Protein AF-A0A7C4SKT0-F1 (afdb_monomer_lite)

Radius of gyration: 18.5 Å; chains: 1; bounding box: 45×24×51 Å

Secondary structure (DSSP, 8-state):
-TT---HHHHHHHHTTPPP-TTTS--SSSGGG--TTS-HHHHHHHHHHHHHHHHHHHHHHHHHHH---

Foldseek 3Di:
DVPDDPPVNVVCVVVVHDDCQVVDDPDPQRLLDDPPDDSVVSVVVVVVVVVCVVVVVVVVCCVVVPPD

pLDDT: mean 88.0, std 10.05, range [48.56, 97.81]

Sequence (68 aa):
MVGYHEPLDVVAEALNLPDLTELINWTPLLDYTIPGLPAEAGYAVAGLVGILIILGIGFLLSKIVGRT

Structure (mmCIF, N/CA/C/O backbone):
data_AF-A0A7C4SKT0-F1
#
_entry.id   AF-A0A7C4SKT0-F1
#
loop_
_atom_site.group_PDB
_atom_site.id
_atom_site.type_symbol
_atom_site.label_atom_id
_atom_site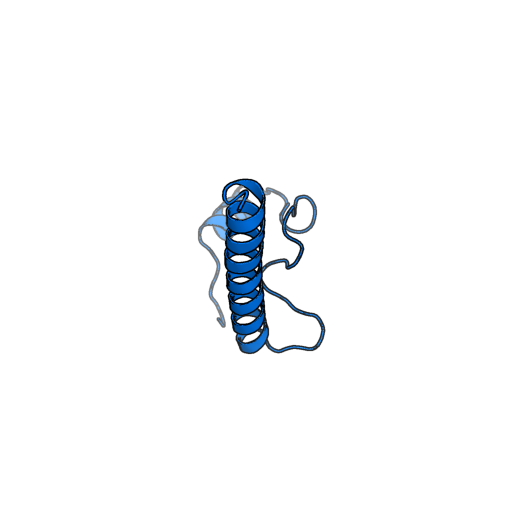.label_alt_id
_atom_site.label_comp_id
_atom_site.label_asym_id
_atom_site.label_entity_id
_atom_site.label_seq_id
_atom_site.pdbx_PDB_ins_code
_atom_site.Cartn_x
_atom_site.Cartn_y
_atom_site.Cartn_z
_atom_site.occupancy
_atom_site.B_iso_or_equiv
_atom_site.auth_seq_id
_atom_site.auth_comp_id
_atom_site.auth_asym_id
_atom_site.auth_atom_id
_atom_site.pdbx_PDB_model_num
ATOM 1 N N . MET A 1 1 ? 4.028 3.854 -17.516 1.00 56.94 1 MET A N 1
ATOM 2 C CA . MET A 1 1 ? 3.894 4.847 -18.609 1.00 56.94 1 MET A CA 1
ATOM 3 C C . MET A 1 1 ? 5.013 4.599 -19.607 1.00 56.94 1 MET A C 1
ATOM 5 O O . MET A 1 1 ? 6.146 4.450 -19.174 1.00 56.94 1 MET A O 1
ATOM 9 N N . VAL A 1 2 ? 4.724 4.479 -20.905 1.00 57.25 2 VAL A N 1
ATOM 10 C CA . VAL A 1 2 ? 5.771 4.184 -21.902 1.00 57.25 2 VAL A CA 1
ATOM 11 C C . VAL A 1 2 ? 6.737 5.370 -21.975 1.00 57.25 2 VAL A C 1
ATOM 13 O O . VAL A 1 2 ? 6.325 6.466 -22.344 1.00 57.25 2 VAL A O 1
ATOM 16 N N . GLY A 1 3 ? 7.998 5.155 -21.588 1.00 70.88 3 GLY A N 1
ATOM 17 C CA . GLY A 1 3 ? 9.059 6.167 -21.637 1.00 70.88 3 GLY A CA 1
ATOM 18 C C . GLY A 1 3 ? 9.168 7.090 -20.418 1.00 70.88 3 GLY A C 1
ATOM 19 O O . GLY A 1 3 ? 9.957 8.029 -20.464 1.00 70.88 3 GLY A O 1
ATOM 20 N N . TYR A 1 4 ? 8.410 6.851 -19.339 1.00 79.38 4 TYR A N 1
ATOM 21 C CA . TYR A 1 4 ? 8.681 7.529 -18.068 1.00 79.38 4 TYR A CA 1
ATOM 22 C C . TYR A 1 4 ? 9.911 6.897 -17.422 1.00 79.38 4 TYR A C 1
ATOM 24 O O . TYR A 1 4 ? 9.932 5.691 -17.194 1.00 79.38 4 TYR A O 1
ATOM 32 N N . HIS A 1 5 ? 10.911 7.725 -17.156 1.00 83.00 5 HIS A N 1
ATOM 33 C CA . HIS A 1 5 ? 12.097 7.367 -16.399 1.00 83.00 5 HIS A CA 1
ATOM 34 C C . HIS A 1 5 ? 12.086 8.268 -15.165 1.00 83.00 5 HIS A C 1
ATOM 36 O O . HIS A 1 5 ? 12.057 9.496 -15.307 1.00 83.00 5 HIS A O 1
ATOM 42 N N . GLU A 1 6 ? 12.001 7.681 -13.974 1.00 86.25 6 GLU A N 1
ATOM 43 C CA . GLU A 1 6 ? 11.888 8.466 -12.751 1.00 86.25 6 GLU A CA 1
ATOM 44 C C . GLU A 1 6 ? 13.170 9.290 -12.542 1.00 86.25 6 GLU A C 1
ATOM 46 O O . GLU A 1 6 ? 14.268 8.755 -12.697 1.00 86.25 6 GLU A O 1
ATOM 51 N N . PRO A 1 7 ? 13.087 10.592 -12.197 1.00 90.88 7 PRO A N 1
ATOM 52 C CA . PRO A 1 7 ? 14.282 11.419 -12.025 1.00 90.88 7 PRO A CA 1
ATOM 53 C C . PRO A 1 7 ? 15.286 10.855 -11.013 1.00 90.88 7 PRO A C 1
ATOM 55 O O . PRO A 1 7 ? 16.486 11.072 -11.162 1.00 90.88 7 PRO A O 1
ATOM 58 N N . LEU A 1 8 ? 14.803 10.147 -9.988 1.00 89.31 8 LEU A N 1
ATOM 59 C CA . LEU A 1 8 ? 15.655 9.507 -8.990 1.00 89.31 8 LEU A CA 1
ATOM 60 C C . LEU A 1 8 ? 16.369 8.272 -9.546 1.00 89.31 8 LEU A C 1
ATOM 62 O O . LEU A 1 8 ? 17.561 8.129 -9.285 1.00 89.31 8 LEU A O 1
ATOM 66 N N . ASP A 1 9 ? 15.701 7.463 -10.371 1.00 88.88 9 ASP A N 1
ATOM 67 C CA . ASP A 1 9 ? 16.319 6.317 -11.050 1.00 88.88 9 ASP A CA 1
ATOM 68 C C . ASP A 1 9 ? 17.449 6.771 -11.979 1.00 88.88 9 ASP A C 1
ATOM 70 O O . ASP A 1 9 ? 18.541 6.210 -11.940 1.00 88.88 9 ASP A O 1
ATOM 74 N N . VAL A 1 10 ? 17.242 7.863 -12.728 1.00 91.81 10 VAL A N 1
ATOM 75 C CA . VAL A 1 10 ? 18.279 8.444 -13.604 1.00 91.81 10 VAL A CA 1
ATOM 76 C C . VAL A 1 10 ? 19.527 8.832 -12.805 1.00 91.81 10 VAL A C 1
ATOM 78 O O . VAL A 1 10 ? 20.658 8.602 -13.238 1.00 91.81 10 VAL A O 1
ATOM 81 N N . VAL A 1 11 ? 19.341 9.447 -11.633 1.00 93.31 11 VAL A N 1
ATOM 82 C CA . VAL A 1 11 ? 20.455 9.844 -10.759 1.00 93.31 11 VAL A CA 1
ATOM 83 C C . VAL A 1 11 ? 21.121 8.617 -10.136 1.00 93.31 11 VAL A C 1
ATOM 85 O O . VAL A 1 11 ? 22.349 8.572 -10.066 1.00 93.31 11 VAL A O 1
ATOM 88 N N . ALA A 1 12 ? 20.343 7.624 -9.703 1.00 91.81 12 ALA A N 1
ATOM 89 C CA . ALA A 1 12 ? 20.861 6.382 -9.142 1.00 91.81 12 ALA A CA 1
ATOM 90 C C . ALA A 1 12 ? 21.700 5.605 -10.168 1.00 91.81 12 ALA A C 1
ATOM 92 O O . ALA A 1 12 ? 22.813 5.190 -9.844 1.00 91.81 12 ALA A O 1
ATOM 93 N N . GLU A 1 13 ? 21.230 5.501 -11.414 1.00 90.88 13 GLU A N 1
ATOM 94 C CA . GLU A 1 13 ? 21.961 4.888 -12.527 1.00 90.88 13 GLU A CA 1
ATOM 95 C C . GLU A 1 13 ? 23.253 5.660 -12.836 1.00 90.88 13 GLU A C 1
ATOM 97 O O . GLU A 1 13 ? 24.327 5.061 -12.922 1.00 90.88 13 GLU A O 1
ATOM 102 N N . ALA A 1 14 ? 23.194 6.996 -12.904 1.00 94.38 14 ALA A N 1
ATOM 103 C CA . ALA A 1 14 ? 24.373 7.839 -13.127 1.00 94.38 14 ALA A CA 1
ATOM 104 C C . ALA A 1 14 ? 25.430 7.711 -12.012 1.00 94.38 14 ALA A C 1
ATOM 106 O O . ALA A 1 14 ? 26.627 7.874 -12.264 1.00 94.38 14 ALA A O 1
ATOM 107 N N . LEU A 1 15 ? 24.995 7.422 -10.784 1.00 96.06 15 LEU A N 1
ATOM 108 C CA . LEU A 1 15 ? 25.855 7.171 -9.626 1.00 96.06 15 LEU A CA 1
ATOM 109 C C . LEU A 1 15 ? 26.200 5.683 -9.439 1.00 96.06 15 LEU A C 1
ATOM 111 O O . LEU A 1 15 ? 26.917 5.348 -8.494 1.00 96.06 15 LEU A O 1
ATOM 115 N N . ASN A 1 16 ? 25.728 4.803 -10.330 1.00 93.88 16 ASN A N 1
ATOM 116 C CA . ASN A 1 16 ? 25.898 3.351 -10.268 1.00 93.88 16 ASN A CA 1
ATOM 117 C C . ASN A 1 16 ? 25.467 2.759 -8.907 1.00 93.88 16 ASN A C 1
ATOM 119 O O . ASN A 1 16 ? 26.148 1.903 -8.330 1.00 93.88 16 ASN A O 1
ATOM 123 N N . LEU A 1 17 ? 24.351 3.261 -8.373 1.00 92.75 17 LEU A N 1
ATOM 124 C CA . LEU A 1 17 ? 23.737 2.789 -7.135 1.00 92.75 17 LEU A CA 1
ATOM 125 C C . LEU A 1 17 ? 22.797 1.607 -7.428 1.00 92.75 17 LEU A C 1
ATOM 127 O O . LEU A 1 17 ? 22.042 1.662 -8.397 1.00 92.75 17 LEU A O 1
ATOM 131 N N . PRO A 1 18 ? 22.825 0.537 -6.612 1.00 89.06 18 PRO A N 1
ATOM 132 C CA . PRO A 1 18 ? 21.904 -0.580 -6.773 1.00 89.06 18 PRO A CA 1
ATOM 133 C C . PRO A 1 18 ? 20.489 -0.181 -6.346 1.00 89.06 18 PRO A C 1
ATOM 135 O O . PRO A 1 18 ? 20.317 0.538 -5.360 1.00 89.06 18 PRO A O 1
ATOM 138 N N . ASP A 1 19 ? 19.484 -0.718 -7.035 1.00 85.94 19 ASP A N 1
ATOM 139 C CA . ASP A 1 19 ? 18.108 -0.663 -6.553 1.00 85.94 19 ASP A CA 1
ATOM 140 C C . ASP A 1 19 ? 17.968 -1.560 -5.314 1.00 85.94 19 ASP A C 1
ATOM 142 O O . ASP A 1 19 ? 18.354 -2.733 -5.310 1.00 85.94 19 ASP A O 1
ATOM 146 N N . LEU A 1 20 ? 17.458 -0.978 -4.232 1.00 88.50 20 LEU A N 1
ATOM 147 C CA . LEU A 1 20 ? 17.262 -1.651 -2.950 1.00 88.50 20 LEU A CA 1
ATOM 148 C C . LEU A 1 20 ? 15.793 -1.982 -2.691 1.00 88.50 20 LEU A C 1
ATOM 150 O O . LEU A 1 20 ? 15.495 -2.573 -1.655 1.00 88.50 20 LEU A O 1
ATOM 154 N N . THR A 1 21 ? 14.887 -1.622 -3.597 1.00 86.50 21 THR A N 1
ATOM 155 C CA . THR A 1 21 ? 13.434 -1.724 -3.423 1.00 86.50 21 THR A CA 1
ATOM 156 C C . THR A 1 21 ? 12.995 -3.162 -3.157 1.00 86.50 21 THR A C 1
ATOM 158 O O . THR A 1 21 ? 12.253 -3.414 -2.210 1.00 86.50 21 THR A O 1
ATOM 161 N N . GLU A 1 22 ? 13.528 -4.136 -3.899 1.00 81.62 22 GLU A N 1
ATOM 162 C CA . GLU A 1 22 ? 13.236 -5.557 -3.653 1.00 81.62 22 GLU A CA 1
ATOM 163 C C . GLU A 1 22 ? 13.966 -6.128 -2.425 1.00 81.62 22 GLU A C 1
ATOM 165 O O . GLU A 1 22 ? 13.511 -7.104 -1.827 1.00 81.62 22 GLU A O 1
ATOM 170 N N . LEU A 1 23 ? 15.091 -5.525 -2.024 1.00 84.38 23 LEU A N 1
ATOM 171 C CA . LEU A 1 23 ? 15.912 -6.005 -0.909 1.00 84.38 23 LEU A CA 1
ATOM 172 C C . LEU A 1 23 ? 15.412 -5.488 0.450 1.00 84.38 23 LEU A C 1
ATOM 174 O O . LEU A 1 23 ? 15.492 -6.192 1.457 1.00 84.38 23 LEU A O 1
ATOM 178 N N . ILE A 1 24 ? 14.924 -4.248 0.487 1.00 86.12 24 ILE A N 1
ATOM 179 C CA . ILE A 1 24 ? 14.522 -3.516 1.690 1.00 86.12 24 ILE A CA 1
ATOM 180 C C . ILE A 1 24 ? 13.086 -3.017 1.502 1.00 86.12 24 ILE A C 1
ATOM 182 O O . ILE A 1 24 ? 12.817 -1.820 1.436 1.00 86.12 24 ILE A O 1
ATOM 186 N N . ASN A 1 25 ? 12.138 -3.952 1.455 1.00 83.69 25 ASN A N 1
ATOM 187 C CA . ASN A 1 25 ? 10.715 -3.636 1.483 1.00 83.69 25 ASN A CA 1
ATOM 188 C C . ASN A 1 25 ? 10.086 -4.092 2.805 1.00 83.69 25 ASN A C 1
ATOM 190 O O . ASN A 1 25 ? 10.124 -5.267 3.165 1.00 83.69 25 ASN A O 1
ATOM 194 N N . TRP A 1 26 ? 9.484 -3.152 3.531 1.00 83.38 26 TRP A N 1
ATOM 195 C CA . TRP A 1 26 ? 8.758 -3.431 4.774 1.00 83.38 26 TRP A CA 1
ATOM 196 C C . TRP A 1 26 ? 7.252 -3.618 4.544 1.00 83.38 26 TRP A C 1
ATOM 198 O O . TRP A 1 26 ? 6.548 -4.110 5.428 1.00 83.38 26 TRP A O 1
ATOM 208 N N . THR A 1 27 ? 6.742 -3.207 3.379 1.00 82.50 27 THR A N 1
ATOM 209 C CA . THR A 1 27 ? 5.315 -3.282 3.067 1.00 82.50 27 THR A CA 1
ATOM 210 C C . THR A 1 27 ? 4.959 -4.652 2.486 1.00 82.50 27 THR A C 1
ATOM 212 O O . THR A 1 27 ? 5.699 -5.192 1.668 1.00 82.50 27 THR A O 1
ATOM 215 N N . PRO A 1 28 ? 3.815 -5.246 2.853 1.00 80.38 28 PRO A N 1
ATOM 216 C CA . PRO A 1 28 ? 3.427 -6.558 2.333 1.00 80.38 28 PRO A CA 1
ATOM 217 C C . PRO A 1 28 ? 3.014 -6.537 0.851 1.00 80.38 28 PRO A C 1
ATOM 219 O O . PRO A 1 28 ? 2.945 -7.594 0.233 1.00 80.38 28 PRO A O 1
ATOM 222 N N . LEU A 1 29 ? 2.725 -5.358 0.288 1.00 85.44 29 LEU A N 1
ATOM 223 C CA . LEU A 1 29 ? 2.318 -5.162 -1.105 1.00 85.44 29 LEU A CA 1
ATOM 224 C C . LEU A 1 29 ? 3.283 -4.180 -1.777 1.00 85.44 29 LEU A C 1
ATOM 226 O O . LEU A 1 29 ? 3.041 -2.973 -1.749 1.00 85.44 29 LEU A O 1
ATOM 230 N N . LEU A 1 30 ? 4.368 -4.701 -2.360 1.00 86.25 30 LEU A N 1
ATOM 231 C CA . LEU A 1 30 ? 5.336 -3.881 -3.089 1.00 86.25 30 LEU A CA 1
ATOM 232 C C . LEU A 1 30 ? 4.631 -3.162 -4.243 1.00 86.25 30 LEU A C 1
ATOM 234 O O . LEU A 1 30 ? 3.961 -3.802 -5.057 1.00 86.25 30 LEU A O 1
ATOM 238 N N . ASP A 1 31 ? 4.723 -1.836 -4.260 1.00 83.69 31 ASP A N 1
ATOM 239 C CA . ASP A 1 31 ? 4.057 -0.963 -5.232 1.00 83.69 31 ASP A CA 1
ATOM 240 C C . ASP A 1 31 ? 2.566 -1.261 -5.428 1.00 83.69 31 ASP A C 1
ATOM 242 O O . ASP A 1 31 ? 2.017 -1.088 -6.516 1.00 83.69 31 ASP A O 1
ATOM 246 N N . TYR A 1 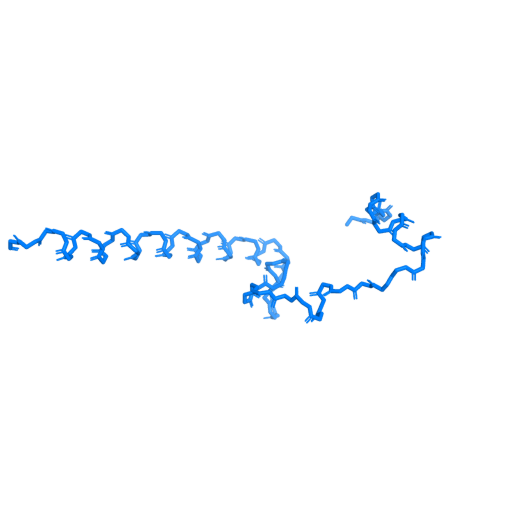32 ? 1.891 -1.719 -4.367 1.00 86.81 32 TYR A N 1
ATOM 247 C CA . TYR A 1 32 ? 0.472 -2.097 -4.401 1.00 86.81 32 TYR A CA 1
ATOM 248 C C . TYR A 1 32 ? 0.161 -3.241 -5.387 1.00 86.81 32 TYR A C 1
ATOM 250 O O . TYR A 1 32 ? -0.997 -3.468 -5.750 1.00 86.81 32 TYR A O 1
ATOM 258 N N . THR A 1 33 ? 1.189 -3.986 -5.799 1.00 87.88 33 THR A N 1
ATOM 259 C CA . THR A 1 33 ? 1.079 -5.103 -6.733 1.00 87.88 33 THR A CA 1
ATOM 260 C C . THR A 1 33 ? 0.479 -6.312 -6.034 1.00 87.88 33 THR A C 1
ATOM 262 O O . THR A 1 33 ? 0.903 -6.709 -4.948 1.00 87.88 33 THR A O 1
ATOM 265 N N . ILE A 1 34 ? -0.499 -6.935 -6.692 1.00 87.81 34 ILE A N 1
ATOM 266 C CA . ILE A 1 34 ? -1.101 -8.189 -6.245 1.00 87.81 34 ILE A CA 1
ATOM 267 C C . ILE A 1 34 ? -0.951 -9.218 -7.370 1.00 87.81 34 ILE A C 1
ATOM 269 O O . ILE A 1 34 ? -1.403 -8.952 -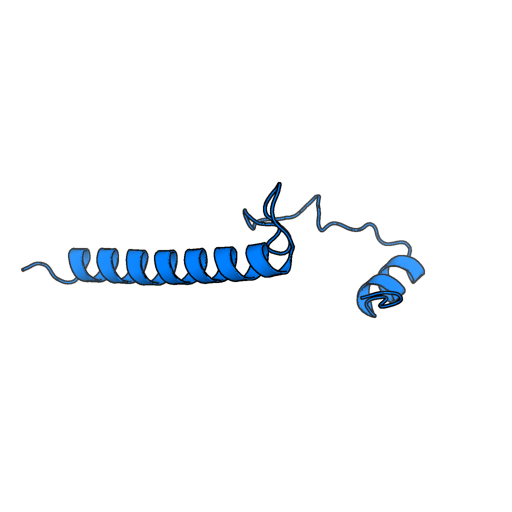8.488 1.00 87.81 34 ILE A O 1
ATOM 273 N N . PRO A 1 35 ? -0.343 -10.392 -7.108 1.00 87.00 35 PRO A N 1
ATOM 274 C CA . PRO A 1 35 ? -0.166 -11.424 -8.122 1.00 87.00 35 PRO A CA 1
ATOM 275 C C . PRO A 1 35 ? -1.492 -11.801 -8.791 1.00 87.00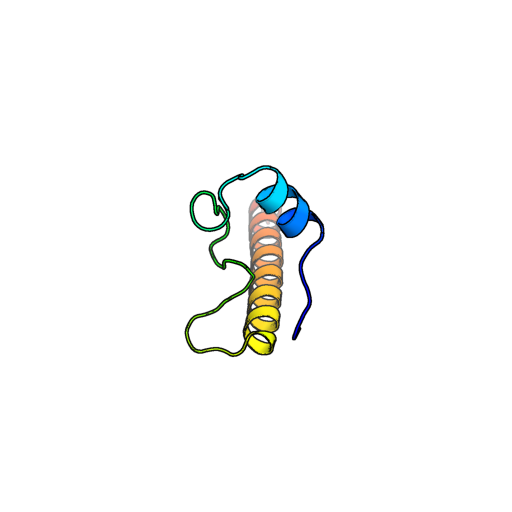 35 PRO A C 1
ATOM 277 O O . PRO A 1 35 ? -2.459 -12.161 -8.123 1.00 87.00 35 PRO A O 1
ATOM 280 N N . GLY A 1 36 ? -1.530 -11.729 -10.122 1.00 88.50 36 GLY A N 1
ATOM 281 C CA . GLY A 1 36 ? -2.712 -12.079 -10.913 1.00 88.50 36 GLY A CA 1
ATOM 282 C C . GLY A 1 36 ? -3.760 -10.971 -11.063 1.00 88.50 36 GLY A C 1
ATOM 283 O O . GLY A 1 36 ? -4.789 -11.228 -11.686 1.00 88.50 36 GLY A O 1
ATOM 284 N N . LEU A 1 37 ? -3.517 -9.755 -10.553 1.00 90.25 37 LEU A N 1
ATOM 285 C CA . LEU A 1 37 ? -4.376 -8.592 -10.797 1.00 90.25 37 LEU A CA 1
ATOM 286 C C . LEU A 1 37 ? -3.680 -7.515 -11.644 1.00 90.25 37 LEU A C 1
ATOM 288 O O . LEU A 1 37 ? -2.465 -7.341 -11.547 1.00 90.25 37 LEU A O 1
ATOM 292 N N . PRO A 1 38 ? -4.447 -6.761 -12.456 1.00 93.38 38 PRO A N 1
ATOM 293 C CA . PRO A 1 38 ? -3.939 -5.560 -13.106 1.00 93.38 38 PRO A CA 1
ATOM 294 C C . PRO A 1 38 ? -3.628 -4.475 -12.064 1.00 93.38 38 PRO A C 1
ATOM 296 O O . PRO A 1 38 ? -4.242 -4.439 -10.992 1.00 93.38 38 PRO A O 1
ATOM 299 N N . ALA A 1 39 ? -2.695 -3.577 -12.387 1.00 89.12 39 ALA A N 1
ATOM 300 C CA . ALA A 1 39 ? -2.196 -2.560 -11.460 1.00 89.12 39 ALA A CA 1
ATOM 301 C C . ALA A 1 39 ? -3.326 -1.684 -10.896 1.00 89.12 39 ALA A C 1
ATOM 303 O O . ALA A 1 39 ? -3.394 -1.452 -9.691 1.00 89.12 39 ALA A O 1
ATOM 304 N N . GLU A 1 40 ? -4.275 -1.282 -11.743 1.00 92.25 40 GLU A N 1
ATOM 305 C CA . GLU A 1 40 ? -5.436 -0.469 -11.370 1.00 92.25 40 GLU A CA 1
ATOM 306 C C . GLU A 1 40 ? -6.273 -1.137 -10.269 1.00 92.25 40 GLU A C 1
ATOM 308 O O . GLU A 1 40 ? -6.716 -0.479 -9.325 1.00 92.25 40 GLU A O 1
ATOM 313 N N . ALA A 1 41 ? -6.455 -2.457 -10.359 1.00 93.00 41 ALA A N 1
ATOM 314 C CA . ALA A 1 41 ? -7.160 -3.225 -9.341 1.00 93.00 41 ALA A CA 1
ATOM 315 C C . ALA A 1 41 ? -6.305 -3.420 -8.080 1.00 93.00 41 ALA A C 1
ATOM 317 O O . ALA A 1 41 ? -6.845 -3.369 -6.975 1.00 93.00 41 ALA A O 1
ATOM 318 N N . GLY A 1 42 ? -4.986 -3.585 -8.228 1.00 92.06 42 GLY A N 1
ATOM 319 C CA . GLY A 1 42 ? -4.036 -3.629 -7.111 1.00 92.06 42 GLY A CA 1
ATOM 320 C C . GLY A 1 42 ? -4.127 -2.385 -6.224 1.00 92.06 42 GLY A C 1
ATOM 321 O O . GLY A 1 42 ? -4.331 -2.503 -5.013 1.00 92.06 42 GLY A O 1
ATOM 322 N N . TYR A 1 43 ? -4.125 -1.192 -6.833 1.00 91.12 43 TYR A N 1
ATOM 323 C CA . TYR A 1 43 ? -4.305 0.077 -6.116 1.00 91.12 43 TYR A CA 1
ATOM 324 C C . TYR A 1 43 ? -5.640 0.145 -5.362 1.00 91.12 43 TYR A C 1
ATOM 326 O O . TYR A 1 43 ? -5.679 0.556 -4.199 1.00 91.12 43 TYR A O 1
ATOM 334 N N . ALA A 1 44 ? -6.739 -0.285 -5.991 1.00 93.75 44 ALA A N 1
ATOM 335 C CA . ALA A 1 44 ? -8.055 -0.291 -5.354 1.00 93.75 44 ALA A CA 1
ATOM 336 C C . ALA A 1 44 ? -8.099 -1.229 -4.134 1.00 93.75 44 ALA A C 1
ATOM 338 O O . ALA A 1 44 ? -8.612 -0.856 -3.075 1.00 93.75 44 ALA A O 1
ATOM 339 N N . VAL A 1 45 ? -7.525 -2.430 -4.257 1.00 93.25 45 VAL A N 1
ATOM 340 C CA . VAL A 1 45 ? -7.458 -3.401 -3.157 1.00 93.25 45 VAL A CA 1
ATOM 341 C C . VAL A 1 45 ? -6.5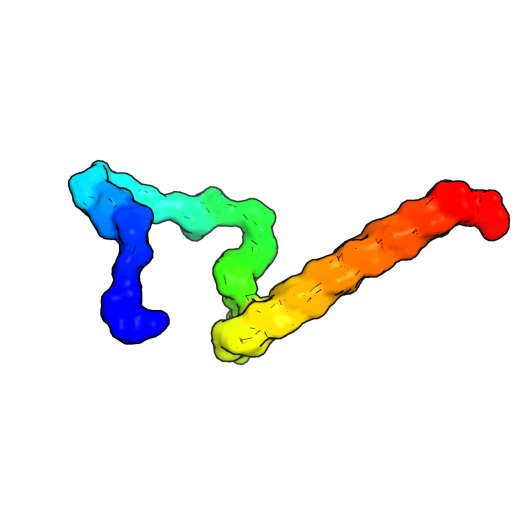76 -2.884 -2.022 1.00 93.25 45 VAL A C 1
ATOM 343 O O . VAL A 1 45 ? -6.991 -2.954 -0.866 1.00 93.25 45 VAL A O 1
ATOM 346 N N . ALA A 1 46 ? -5.408 -2.312 -2.319 1.00 91.69 46 ALA A N 1
ATOM 347 C CA . ALA A 1 46 ? -4.549 -1.727 -1.292 1.00 91.69 46 ALA A CA 1
ATOM 348 C C . ALA A 1 46 ? -5.254 -0.594 -0.522 1.00 91.69 46 ALA A C 1
ATOM 350 O O . ALA A 1 46 ? -5.161 -0.532 0.707 1.00 91.69 46 ALA A O 1
ATOM 351 N N . GLY A 1 47 ? -6.032 0.245 -1.216 1.00 92.44 47 GLY A N 1
ATOM 352 C CA . GLY A 1 47 ? -6.870 1.266 -0.583 1.00 92.44 47 GLY A CA 1
ATOM 353 C C . GLY A 1 47 ? -7.914 0.671 0.371 1.00 92.44 47 GLY A C 1
ATOM 354 O O . GLY A 1 47 ? -8.043 1.125 1.510 1.00 92.44 47 GLY A O 1
ATOM 355 N N . LEU A 1 48 ? -8.615 -0.387 -0.050 1.00 95.75 48 LEU A N 1
ATOM 356 C CA . LEU A 1 48 ? -9.576 -1.100 0.801 1.00 95.75 48 LEU A CA 1
ATOM 357 C C . LEU A 1 48 ? -8.908 -1.720 2.034 1.00 95.75 48 LEU A C 1
ATOM 359 O O . LEU A 1 48 ? -9.435 -1.596 3.140 1.00 95.75 48 LEU A O 1
ATOM 363 N N . VAL A 1 49 ? -7.738 -2.343 1.867 1.00 93.19 49 VAL A N 1
ATOM 364 C CA . VAL A 1 49 ? -6.952 -2.900 2.979 1.00 93.19 49 VAL A CA 1
ATOM 365 C C . VAL A 1 49 ? -6.592 -1.803 3.983 1.00 93.19 49 VAL A C 1
ATOM 367 O O . VAL A 1 49 ? -6.802 -1.989 5.182 1.00 93.19 49 VAL A O 1
ATOM 370 N N . GLY A 1 50 ? -6.137 -0.638 3.513 1.00 92.38 50 GLY A N 1
ATOM 371 C CA . GLY A 1 50 ? -5.849 0.512 4.373 1.00 92.38 50 GLY A CA 1
ATOM 372 C C . GLY A 1 50 ? -7.067 0.972 5.184 1.00 92.38 50 GLY A C 1
ATOM 373 O O . GLY A 1 50 ? -6.967 1.149 6.400 1.00 92.38 50 GLY A O 1
ATOM 374 N N . ILE A 1 51 ? -8.236 1.091 4.543 1.00 97.25 51 ILE A N 1
ATOM 375 C CA . ILE A 1 51 ? -9.496 1.453 5.217 1.00 97.25 51 ILE A CA 1
ATOM 376 C C . ILE A 1 51 ? -9.846 0.430 6.304 1.00 97.25 51 ILE A C 1
ATOM 378 O O . ILE A 1 51 ? -10.151 0.812 7.436 1.00 97.25 51 ILE A O 1
ATOM 382 N N . LEU A 1 52 ? -9.783 -0.866 5.987 1.00 97.19 52 LEU A N 1
ATOM 383 C CA . LEU A 1 52 ? -10.104 -1.934 6.936 1.00 97.19 52 LEU A CA 1
ATOM 384 C C . LEU A 1 52 ? -9.158 -1.944 8.139 1.00 97.19 52 LEU A C 1
ATOM 386 O O . LEU A 1 52 ? -9.616 -2.146 9.264 1.00 97.19 52 LEU A O 1
ATOM 390 N N . ILE A 1 53 ? -7.865 -1.683 7.928 1.00 95.94 53 ILE A N 1
ATOM 391 C CA . ILE A 1 53 ? -6.883 -1.572 9.014 1.00 95.94 53 ILE A CA 1
ATOM 392 C C . ILE A 1 53 ? -7.237 -0.400 9.936 1.00 95.94 53 ILE A C 1
ATOM 394 O O . ILE A 1 53 ? -7.301 -0.583 11.152 1.00 95.94 53 ILE A O 1
ATOM 398 N N . ILE A 1 54 ? -7.523 0.783 9.382 1.00 97.19 54 ILE A N 1
ATOM 399 C CA . ILE A 1 54 ? -7.882 1.973 10.172 1.00 97.19 54 ILE A CA 1
ATOM 400 C C . ILE A 1 54 ? -9.158 1.724 10.983 1.00 97.19 54 ILE A C 1
ATOM 402 O O . ILE A 1 54 ? -9.183 1.984 12.188 1.00 97.19 54 ILE A O 1
ATOM 406 N N . LEU A 1 55 ? -10.205 1.187 10.350 1.00 97.81 55 LEU A N 1
ATOM 407 C CA . LEU A 1 55 ? -11.463 0.868 11.027 1.00 97.81 55 LEU A CA 1
ATOM 408 C C . LEU A 1 55 ? -11.276 -0.216 12.095 1.00 97.81 55 LEU A C 1
ATOM 410 O O . LEU A 1 55 ? -11.831 -0.097 13.186 1.00 97.81 55 LEU A O 1
ATOM 414 N N . GLY A 1 56 ? -10.474 -1.244 11.812 1.00 97.44 56 GLY A N 1
ATOM 415 C CA . GLY A 1 56 ? -10.159 -2.314 12.755 1.00 97.44 56 GLY A CA 1
ATOM 416 C C . GLY A 1 56 ? -9.418 -1.804 13.990 1.00 97.44 56 GLY A C 1
ATOM 417 O O . GLY A 1 56 ? -9.804 -2.133 15.112 1.00 97.44 56 GLY A O 1
ATOM 418 N N . ILE A 1 57 ? -8.405 -0.951 13.801 1.00 97.19 57 ILE A N 1
ATOM 419 C CA . ILE A 1 57 ? -7.688 -0.289 14.901 1.00 97.19 57 ILE A CA 1
ATOM 420 C C . ILE A 1 57 ? -8.647 0.599 15.693 1.00 97.19 57 ILE A C 1
ATOM 422 O O . ILE A 1 57 ? -8.695 0.496 16.917 1.00 97.19 57 ILE A O 1
ATOM 426 N N . GLY A 1 58 ? -9.443 1.429 15.014 1.00 96.50 58 GLY A N 1
ATOM 427 C CA . GLY A 1 58 ? -10.438 2.287 15.657 1.00 96.50 58 GLY A CA 1
ATOM 428 C C . GLY A 1 58 ? -11.415 1.485 16.516 1.00 96.50 58 GLY A C 1
ATOM 429 O O . GLY A 1 58 ? -11.603 1.799 17.686 1.00 96.50 58 GLY A O 1
ATOM 430 N N . PHE A 1 59 ? -11.954 0.391 15.980 1.00 96.38 59 PHE A N 1
ATOM 431 C CA . PHE A 1 59 ? -12.849 -0.512 16.701 1.00 96.38 59 PHE A CA 1
ATOM 432 C C . PHE A 1 59 ? -12.179 -1.173 17.916 1.00 96.38 59 PHE A C 1
ATOM 434 O O . PHE A 1 59 ? -12.761 -1.199 19.003 1.00 96.38 59 PHE A O 1
ATOM 441 N N . LEU A 1 60 ? -10.952 -1.683 17.761 1.00 96.44 60 LEU A N 1
ATOM 442 C CA . LEU A 1 60 ? -10.171 -2.271 18.856 1.00 96.44 60 LEU A CA 1
ATOM 443 C C . LEU A 1 60 ? -9.927 -1.253 19.973 1.00 96.44 60 LEU A C 1
ATOM 445 O O . LEU A 1 60 ? -10.159 -1.559 21.143 1.00 96.44 60 LEU A O 1
ATOM 449 N N . LEU A 1 61 ? -9.517 -0.036 19.617 1.00 96.06 61 LEU A N 1
ATOM 450 C CA . LEU A 1 61 ? -9.309 1.051 20.569 1.00 96.06 61 LEU A CA 1
ATOM 451 C C . LEU A 1 61 ? -10.616 1.443 21.257 1.00 96.06 61 LEU A C 1
ATOM 453 O O . LEU A 1 61 ? -10.634 1.542 22.480 1.00 96.06 61 LEU A O 1
ATOM 457 N N . SER A 1 62 ? -11.719 1.591 20.519 1.00 94.38 62 SER A N 1
ATOM 458 C CA . SER A 1 62 ? -13.035 1.870 21.102 1.00 94.38 62 SER A CA 1
ATOM 459 C C . SER A 1 62 ? -13.468 0.790 22.092 1.00 94.38 62 SER A C 1
ATOM 461 O O . SER A 1 62 ? -14.026 1.125 23.129 1.00 94.38 62 SER A O 1
ATOM 463 N N . LYS A 1 63 ? -13.168 -0.486 21.827 1.00 93.12 63 LYS A N 1
ATOM 464 C CA . LYS A 1 63 ? -13.481 -1.598 22.736 1.00 93.12 63 LYS A CA 1
ATOM 465 C C . LYS A 1 63 ? -12.593 -1.631 23.985 1.00 93.12 63 LYS A C 1
ATOM 467 O O . LYS A 1 63 ? -13.044 -2.057 25.043 1.00 93.12 63 LYS A O 1
ATOM 472 N N . ILE A 1 64 ? -11.330 -1.218 23.871 1.00 94.88 64 ILE A N 1
ATOM 473 C CA . ILE A 1 64 ? -10.383 -1.191 24.999 1.00 94.88 64 ILE A CA 1
ATOM 474 C C . ILE A 1 64 ? -10.614 0.044 25.881 1.00 94.88 64 ILE A C 1
ATOM 476 O O . ILE A 1 64 ? -10.608 -0.062 27.107 1.00 94.88 64 ILE A O 1
ATOM 480 N N . VAL A 1 65 ? -10.812 1.210 25.261 1.00 92.56 65 VAL A N 1
ATOM 481 C CA . VAL A 1 65 ? -11.034 2.496 25.939 1.00 92.56 65 VAL A CA 1
ATOM 482 C C . VAL A 1 65 ? -12.460 2.580 26.480 1.00 92.56 65 VAL A C 1
ATOM 484 O O . VAL A 1 65 ? -12.671 2.995 27.617 1.00 92.56 65 VAL A O 1
ATOM 487 N N . GLY A 1 66 ? -13.438 2.133 25.695 1.00 71.00 66 GLY A N 1
ATOM 488 C CA . GLY A 1 66 ? -14.822 1.96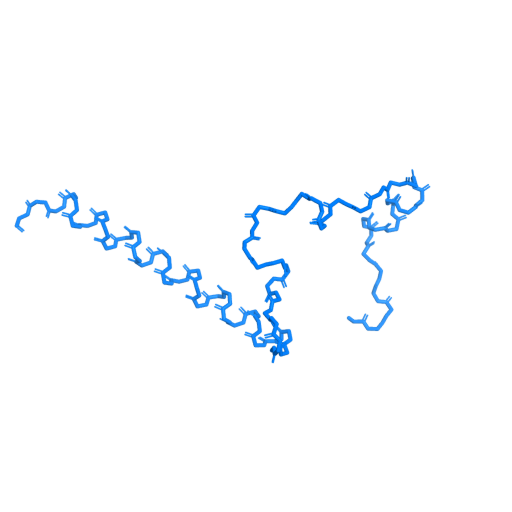7 26.114 1.00 71.00 66 GLY A CA 1
ATOM 489 C C . GLY A 1 66 ? -15.005 0.683 26.916 1.00 71.00 66 GLY A C 1
ATOM 490 O O . GLY A 1 66 ? -15.645 -0.253 26.451 1.00 71.00 66 GLY A O 1
ATOM 491 N N . ARG A 1 67 ? -14.470 0.630 28.142 1.00 57.28 67 ARG A N 1
ATOM 492 C CA . ARG A 1 67 ? -15.054 -0.238 29.173 1.00 57.28 67 ARG A CA 1
ATOM 493 C C . ARG A 1 67 ? -16.450 0.302 29.504 1.00 57.28 67 ARG A C 1
ATOM 495 O O . ARG A 1 67 ? -16.578 1.195 30.340 1.00 57.28 67 ARG A O 1
ATOM 502 N N . THR A 1 68 ? -17.486 -0.226 28.861 1.00 48.56 68 THR A N 1
ATOM 503 C CA . THR A 1 68 ? -18.858 -0.298 29.394 1.00 48.56 68 THR A CA 1
ATOM 504 C C . THR A 1 68 ? -19.526 -1.550 28.851 1.00 48.56 68 THR A C 1
ATOM 506 O O . THR A 1 68 ? -19.383 -1.805 27.635 1.00 48.56 68 THR A O 1
#